Protein AF-A0A7W7V8Y5-F1 (afdb_monomer_lite)

Sequence (152 aa):
MNQESQFTDSAGRPHAVISYVPGRFGRCTTDYVADRTRSGRAFHVRKTASGTWRKTEIPVPLNSGQRTKLVLDRYDNAYAILPYGRTAGASAASDHTDWKLLYDGAGLNAFGEVVIDETRVARDGVLSFPYQEKSSGTTPSALHVVDFRLPA

Foldseek 3Di:
DPDAEWDADPVRKIKGKDKDQDC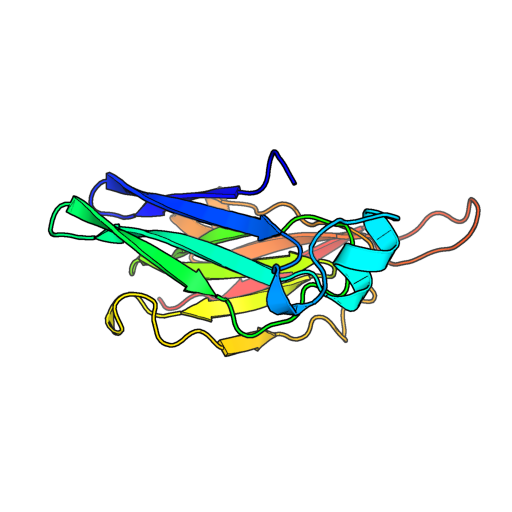VQPDDDPDLWVSLLVGMWIWIWIQDPVRDIDIGTQPDRLNGSAHWYWDAANQRWIWIQGALRWIWIAGVVVVRHPIDTPGGNPVPQFHGDWDWPNVCRHPVQKTKIKTWHDDDDPDHTDIDMDIDHHDD

Organism: NCBI:txid66895

Radius of gyration: 15.76 Å; chains: 1; bounding box: 33×36×45 Å

pLDDT: mean 95.03, std 4.4, range [72.19, 98.75]

Secondary structure (DSSP, 8-state):
----EEEE-TTS-EEEEEEE--GGG-SS-SSHHHHHHHH-EEEEEEE-TTS-EEEEEEEEE--SSS--EEEE-TT--EEEEEGGGEEEEE-TTTTS---EEEE--TTS-EES-----HHHHHHHSEEEEEEEEP--TT----EEEEEEEPP-

Structure (mmCIF, N/CA/C/O backbone):
data_AF-A0A7W7V8Y5-F1
#
_entry.id   AF-A0A7W7V8Y5-F1
#
loop_
_atom_site.group_PDB
_atom_site.id
_atom_site.type_symbol
_atom_site.label_atom_id
_atom_site.label_alt_id
_atom_site.label_comp_id
_atom_site.label_asym_id
_atom_site.label_entity_id
_atom_site.label_seq_id
_atom_site.pdbx_PDB_ins_code
_atom_site.Cartn_x
_atom_site.Cartn_y
_atom_site.Cartn_z
_atom_site.occupancy
_atom_site.B_iso_or_equiv
_atom_site.auth_seq_id
_atom_site.auth_comp_id
_atom_site.auth_asym_id
_atom_site.auth_atom_id
_atom_site.pdbx_PDB_model_num
ATOM 1 N N . MET A 1 1 ? 2.942 13.132 -6.744 1.00 78.69 1 MET A N 1
ATOM 2 C CA . MET A 1 1 ? 2.142 12.025 -7.296 1.00 78.69 1 MET A CA 1
ATOM 3 C C . MET A 1 1 ? 0.682 12.333 -7.045 1.00 78.69 1 MET A C 1
ATOM 5 O O . MET A 1 1 ? 0.348 12.692 -5.923 1.00 78.69 1 MET A O 1
ATOM 9 N N . ASN A 1 2 ? -0.158 12.234 -8.065 1.00 72.19 2 ASN A N 1
ATOM 10 C CA . ASN A 1 2 ? -1.614 12.238 -7.951 1.00 72.19 2 ASN A CA 1
ATOM 11 C C . ASN A 1 2 ? -2.128 10.815 -8.255 1.00 72.19 2 ASN A C 1
ATOM 13 O O . ASN A 1 2 ? -1.440 10.056 -8.927 1.00 72.19 2 ASN A O 1
ATOM 17 N N . GLN A 1 3 ? -3.315 10.448 -7.765 1.00 79.75 3 GLN A N 1
ATOM 18 C CA . GLN A 1 3 ? -3.950 9.130 -7.976 1.00 79.75 3 GLN A CA 1
ATOM 19 C C . GLN A 1 3 ? -3.289 7.927 -7.279 1.00 79.75 3 GLN A C 1
ATOM 21 O O . GLN A 1 3 ? -3.128 6.883 -7.898 1.00 79.75 3 GLN A O 1
ATOM 26 N N . GLU A 1 4 ? -2.916 8.063 -6.007 1.00 91.12 4 GLU A N 1
ATOM 27 C CA . GLU A 1 4 ? -2.528 6.923 -5.160 1.00 91.12 4 GLU A CA 1
ATOM 28 C C . GLU A 1 4 ? -3.767 6.079 -4.776 1.00 91.12 4 GLU A C 1
ATOM 30 O O . GLU A 1 4 ? -4.525 5.659 -5.649 1.00 91.12 4 GLU A O 1
ATOM 35 N N . SER A 1 5 ? -4.005 5.817 -3.489 1.00 96.06 5 SER A N 1
ATOM 36 C CA . SER A 1 5 ? -5.107 4.968 -3.028 1.00 96.06 5 SER A CA 1
ATOM 37 C C . SER A 1 5 ? -5.746 5.529 -1.768 1.00 96.06 5 SER A C 1
ATOM 39 O O . SER A 1 5 ? -5.081 6.170 -0.950 1.00 96.06 5 SER A O 1
ATOM 41 N N . GLN A 1 6 ? -7.031 5.246 -1.595 1.00 96.69 6 GLN A N 1
ATOM 42 C CA . GLN A 1 6 ? -7.792 5.569 -0.394 1.00 96.69 6 GLN A CA 1
ATOM 43 C C . GLN A 1 6 ? -8.694 4.401 -0.010 1.00 96.69 6 GLN A C 1
ATOM 45 O O . GLN A 1 6 ? -9.009 3.568 -0.852 1.00 96.69 6 GLN A O 1
ATOM 50 N N . PHE A 1 7 ? -9.103 4.364 1.250 1.00 97.38 7 PHE A N 1
ATOM 51 C CA . PHE A 1 7 ? -10.003 3.365 1.807 1.00 97.38 7 PHE A CA 1
ATOM 52 C C . PHE A 1 7 ? -10.822 3.992 2.944 1.00 97.38 7 PHE A C 1
ATOM 54 O O . PHE A 1 7 ? -10.484 5.075 3.430 1.00 97.38 7 PHE A O 1
ATOM 61 N N . THR A 1 8 ? -11.893 3.332 3.376 1.00 97.69 8 THR A N 1
ATOM 62 C CA . THR A 1 8 ? -12.712 3.779 4.512 1.00 97.69 8 THR A CA 1
ATOM 63 C C . THR A 1 8 ? -12.749 2.678 5.557 1.00 97.69 8 THR A C 1
ATOM 65 O O . THR A 1 8 ? -12.963 1.522 5.207 1.00 97.69 8 THR A O 1
ATOM 68 N N . ASP A 1 9 ? -12.501 3.027 6.814 1.00 97.50 9 ASP A N 1
ATOM 69 C CA . ASP A 1 9 ? -12.551 2.058 7.907 1.00 97.50 9 ASP A CA 1
ATOM 70 C C . ASP A 1 9 ? -13.994 1.699 8.306 1.00 97.50 9 ASP A C 1
ATOM 72 O O . ASP A 1 9 ? -14.964 2.301 7.830 1.00 97.50 9 ASP A O 1
ATOM 76 N N . SER A 1 10 ? -14.145 0.724 9.200 1.00 97.06 10 SER A N 1
ATOM 77 C CA . SER A 1 10 ? -15.451 0.241 9.669 1.00 97.06 10 SER A CA 1
ATOM 78 C C . SER A 1 10 ? -16.326 1.319 10.332 1.00 97.06 10 SER A C 1
ATOM 80 O O . SER A 1 10 ? -17.550 1.189 10.372 1.00 97.06 10 SER A O 1
ATOM 82 N N . ALA A 1 11 ? -15.721 2.414 10.806 1.00 97.44 11 ALA A N 1
ATOM 83 C CA . ALA A 1 11 ? -16.399 3.560 11.407 1.00 97.44 11 ALA A CA 1
ATOM 84 C C . ALA A 1 11 ? -16.695 4.689 10.398 1.00 97.44 11 ALA A C 1
ATOM 86 O O . ALA A 1 11 ? -17.111 5.781 10.796 1.00 97.44 11 ALA A O 1
ATOM 87 N N . GLY A 1 12 ? -16.471 4.467 9.100 1.00 97.94 12 GLY A N 1
ATOM 88 C CA . GLY A 1 12 ? -16.716 5.467 8.062 1.00 97.94 12 GLY A CA 1
ATOM 89 C C . GLY A 1 12 ? -15.639 6.554 7.979 1.00 97.94 12 GLY A C 1
ATOM 90 O O . GLY A 1 12 ? -15.866 7.601 7.366 1.00 97.94 12 GLY A O 1
ATOM 91 N N . ARG A 1 13 ? -14.472 6.365 8.608 1.00 98.12 13 ARG A N 1
ATOM 92 C CA . ARG A 1 13 ? -13.386 7.353 8.595 1.00 98.12 13 ARG A CA 1
ATOM 93 C C . ARG A 1 13 ? -12.493 7.132 7.369 1.00 98.12 13 ARG A C 1
ATOM 95 O O . ARG A 1 13 ? -12.104 6.001 7.080 1.00 98.12 13 ARG A O 1
ATOM 102 N N . PRO A 1 14 ? -12.128 8.204 6.645 1.00 98.38 14 PRO A N 1
ATOM 103 C CA . PRO A 1 14 ? -11.286 8.097 5.460 1.00 98.38 14 PRO A CA 1
ATOM 104 C C . PRO A 1 14 ? -9.814 7.865 5.814 1.00 98.38 14 PRO A C 1
ATOM 106 O O . PRO A 1 14 ? -9.247 8.518 6.699 1.00 98.38 14 PRO A O 1
ATOM 109 N N . HIS A 1 15 ? -9.194 6.964 5.059 1.00 98.56 15 HIS A N 1
ATOM 110 C CA . HIS A 1 15 ? -7.772 6.650 5.050 1.00 98.56 15 HIS A CA 1
ATOM 111 C C . HIS A 1 15 ? -7.241 6.844 3.624 1.00 98.56 15 HIS A C 1
ATOM 113 O O . HIS A 1 15 ? -7.899 6.492 2.651 1.00 98.56 15 HIS A O 1
ATOM 119 N N . ALA A 1 16 ? -6.040 7.385 3.477 1.00 98.31 16 ALA A N 1
ATOM 120 C CA . ALA A 1 16 ? -5.380 7.564 2.192 1.00 98.31 16 ALA A CA 1
ATOM 121 C C . ALA A 1 16 ? -3.891 7.267 2.315 1.00 98.31 16 ALA A C 1
ATOM 123 O O . ALA A 1 16 ? -3.276 7.537 3.347 1.00 98.31 16 ALA A O 1
ATOM 124 N N . VAL A 1 17 ? -3.293 6.751 1.247 1.00 97.88 17 VAL A N 1
ATOM 125 C CA . VAL A 1 17 ? -1.841 6.757 1.091 1.00 97.88 17 VAL A CA 1
ATOM 126 C C . VAL A 1 17 ? -1.472 7.852 0.104 1.00 97.88 17 VAL A C 1
ATOM 128 O O . VAL A 1 17 ? -2.055 7.970 -0.970 1.00 97.88 17 VAL A O 1
ATOM 131 N N . ILE A 1 18 ? -0.516 8.690 0.485 1.00 97.56 18 ILE A N 1
ATOM 132 C CA . ILE A 1 18 ? 0.076 9.700 -0.392 1.00 97.56 18 ILE A CA 1
ATOM 133 C C . ILE A 1 18 ? 1.575 9.489 -0.451 1.00 97.56 18 ILE A C 1
ATOM 135 O O . ILE A 1 18 ? 2.165 8.809 0.387 1.00 97.56 18 ILE A O 1
ATOM 139 N N . SER A 1 19 ? 2.223 10.121 -1.416 1.00 95.88 19 SER A N 1
ATOM 140 C CA . SER A 1 19 ? 3.658 9.977 -1.562 1.00 95.88 19 SER A CA 1
ATOM 141 C C . SER A 1 19 ? 4.298 11.183 -2.233 1.00 95.88 19 SER A C 1
ATOM 143 O O . SER A 1 19 ? 3.762 11.791 -3.167 1.00 95.88 19 SER A O 1
ATOM 145 N N . TYR A 1 20 ? 5.497 11.512 -1.782 1.00 94.88 20 TYR A N 1
ATOM 146 C CA . TYR A 1 20 ? 6.307 12.591 -2.337 1.00 94.88 20 TYR A CA 1
ATOM 147 C C . TYR A 1 20 ? 7.781 12.346 -2.014 1.00 94.88 20 TYR A C 1
ATOM 149 O O . TYR A 1 20 ? 8.107 11.397 -1.301 1.00 94.88 20 TYR A O 1
ATOM 157 N N . VAL A 1 21 ? 8.668 13.173 -2.569 1.00 95.62 21 VAL A N 1
ATOM 158 C CA . VAL A 1 21 ? 10.070 13.260 -2.138 1.00 95.62 21 VAL A CA 1
ATOM 159 C C . VAL A 1 21 ? 10.121 14.271 -0.994 1.00 95.62 21 VAL A C 1
ATOM 161 O O . VAL A 1 21 ? 9.849 15.450 -1.229 1.00 95.62 21 VAL A O 1
ATOM 164 N N . PRO A 1 22 ? 10.379 13.852 0.257 1.00 95.19 22 PRO A N 1
ATOM 165 C CA . PRO A 1 22 ? 10.390 14.789 1.372 1.00 95.19 22 PRO A CA 1
ATOM 166 C C . PRO A 1 22 ? 11.488 15.843 1.240 1.00 95.19 22 PRO A C 1
ATOM 168 O O . PRO A 1 22 ? 12.608 15.522 0.853 1.00 95.19 22 PRO A O 1
ATOM 171 N N . GLY A 1 23 ? 11.196 17.078 1.666 1.00 93.69 23 GLY A N 1
ATOM 172 C CA . GLY A 1 23 ? 12.115 18.220 1.549 1.00 93.69 23 GLY A CA 1
ATOM 173 C C . GLY A 1 23 ? 13.492 18.017 2.195 1.00 93.69 23 GLY A C 1
ATOM 174 O O . GLY A 1 23 ? 14.466 18.647 1.792 1.00 93.69 23 GLY A O 1
ATOM 175 N N . ARG A 1 24 ? 13.600 17.083 3.152 1.00 95.44 24 ARG A N 1
ATOM 176 C CA . ARG A 1 24 ? 14.877 16.660 3.753 1.00 95.44 24 ARG A CA 1
ATOM 177 C C . ARG A 1 24 ? 15.844 15.987 2.764 1.00 95.44 24 ARG A C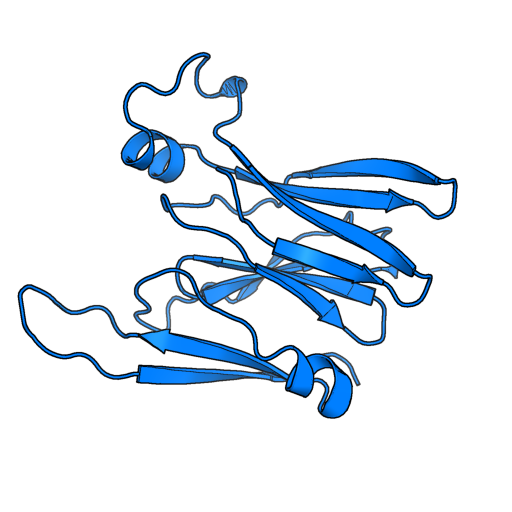 1
ATOM 179 O O . ARG A 1 24 ? 17.005 15.818 3.103 1.00 95.44 24 ARG A O 1
ATOM 186 N N . PHE A 1 25 ? 15.383 15.608 1.569 1.00 92.75 25 PHE A N 1
ATOM 187 C CA . PHE A 1 25 ? 16.206 15.053 0.486 1.00 92.75 25 PHE A CA 1
ATOM 188 C C . PHE A 1 25 ? 16.439 16.040 -0.673 1.00 92.75 25 PHE A C 1
ATOM 190 O O . PHE A 1 25 ? 17.053 15.669 -1.670 1.00 92.75 25 PHE A O 1
ATOM 197 N N . GLY A 1 26 ? 15.948 17.279 -0.559 1.00 87.31 26 GLY A N 1
ATOM 198 C CA . GLY A 1 26 ? 16.025 18.308 -1.599 1.00 87.31 26 GLY A CA 1
ATOM 199 C C . GLY A 1 26 ? 14.724 19.106 -1.713 1.00 87.31 26 GLY A C 1
ATOM 200 O O . GLY A 1 26 ? 13.646 18.591 -1.429 1.00 87.31 26 GLY A O 1
ATOM 201 N N . ARG A 1 27 ? 14.813 20.383 -2.108 1.00 79.62 27 ARG A N 1
ATOM 202 C CA . ARG A 1 27 ? 13.647 21.291 -2.175 1.00 79.62 27 ARG A CA 1
ATOM 203 C C . ARG A 1 27 ? 12.843 21.178 -3.472 1.00 79.62 27 ARG A C 1
ATOM 205 O O . ARG A 1 27 ? 11.638 21.400 -3.439 1.00 79.62 27 ARG A O 1
ATOM 212 N N . CYS A 1 28 ? 13.493 20.824 -4.578 1.00 85.00 28 CYS A N 1
ATOM 213 C CA . CYS A 1 28 ? 12.871 20.711 -5.895 1.00 85.00 28 CYS A CA 1
ATOM 214 C C . CYS A 1 28 ? 13.248 19.366 -6.519 1.00 85.00 28 CYS A C 1
ATOM 216 O O . CYS A 1 28 ? 14.425 19.015 -6.534 1.00 85.00 28 CYS A O 1
ATOM 218 N N . THR A 1 29 ? 12.262 18.632 -7.036 1.00 87.69 29 THR A N 1
ATOM 219 C CA . THR A 1 29 ? 12.506 17.451 -7.875 1.00 87.69 29 THR A CA 1
ATOM 220 C C . THR A 1 29 ? 12.870 17.915 -9.280 1.00 87.69 29 THR A C 1
ATOM 222 O O . THR A 1 29 ? 12.092 18.660 -9.880 1.00 87.69 29 THR A O 1
ATOM 225 N N . THR A 1 30 ? 14.017 17.491 -9.800 1.00 87.94 30 THR A N 1
ATOM 226 C CA . THR A 1 30 ? 14.489 17.854 -11.150 1.00 87.94 30 THR A CA 1
ATOM 227 C C . THR A 1 30 ? 14.303 16.712 -12.141 1.00 87.94 30 THR A C 1
ATOM 229 O O . THR A 1 30 ? 14.067 16.964 -13.319 1.00 87.94 30 THR A O 1
ATOM 232 N N . ASP A 1 31 ? 14.322 15.471 -11.654 1.00 92.44 31 ASP A N 1
ATOM 233 C CA . ASP A 1 31 ? 13.896 14.278 -12.382 1.00 92.44 31 ASP A CA 1
ATOM 234 C C . ASP A 1 31 ? 12.919 13.510 -11.495 1.00 92.44 31 ASP A C 1
ATOM 236 O O . ASP A 1 31 ? 13.293 12.876 -10.508 1.00 92.44 31 ASP A O 1
ATOM 240 N N . TYR A 1 32 ? 11.637 13.569 -11.850 1.00 89.44 32 TYR A N 1
ATOM 241 C CA . TYR A 1 32 ? 10.570 12.985 -11.047 1.00 89.44 32 TYR A CA 1
ATOM 242 C C . TYR A 1 32 ? 10.776 11.493 -10.748 1.00 89.44 32 TYR A C 1
ATOM 244 O O . TYR A 1 32 ? 10.554 11.052 -9.614 1.00 89.44 32 TYR A O 1
ATOM 252 N N . VAL A 1 33 ? 11.175 10.711 -11.755 1.00 92.06 33 VAL A N 1
ATOM 253 C CA . VAL A 1 33 ? 11.290 9.253 -11.631 1.00 92.06 33 VAL A CA 1
ATOM 254 C C . VAL A 1 33 ? 12.548 8.907 -10.851 1.00 92.06 33 VAL A C 1
ATOM 256 O O . VAL A 1 33 ? 12.470 8.122 -9.899 1.00 92.06 33 VAL A O 1
ATOM 259 N N . ALA A 1 34 ? 13.686 9.511 -11.195 1.00 95.12 34 ALA A N 1
ATOM 260 C CA . ALA A 1 34 ? 14.942 9.254 -10.501 1.00 95.12 34 ALA A CA 1
ATOM 261 C C . ALA A 1 34 ? 14.883 9.707 -9.033 1.00 95.12 34 ALA A C 1
ATOM 263 O O . ALA A 1 34 ? 15.276 8.955 -8.137 1.00 95.12 34 ALA A O 1
ATOM 264 N N . ASP A 1 35 ? 14.325 10.887 -8.753 1.00 94.75 35 ASP A N 1
ATOM 265 C CA . ASP A 1 35 ? 14.247 11.429 -7.395 1.00 94.75 35 ASP A CA 1
ATOM 266 C C . ASP A 1 35 ? 13.272 10.641 -6.513 1.00 94.75 35 ASP A C 1
ATOM 268 O O . ASP A 1 35 ? 13.575 10.378 -5.346 1.00 94.75 35 ASP A O 1
ATOM 272 N N . ARG A 1 36 ? 12.126 10.184 -7.041 1.00 94.12 36 ARG A N 1
ATOM 273 C CA . ARG A 1 36 ? 11.245 9.271 -6.284 1.00 94.12 36 ARG A CA 1
ATOM 274 C C . ARG A 1 36 ? 11.872 7.910 -6.063 1.00 94.12 36 ARG A C 1
ATOM 276 O O . ARG A 1 36 ? 11.734 7.365 -4.968 1.00 94.12 36 ARG A O 1
ATOM 283 N N . THR A 1 37 ? 12.567 7.380 -7.062 1.00 95.19 37 THR A N 1
ATOM 284 C CA . THR A 1 37 ? 13.265 6.101 -6.924 1.00 95.19 37 THR A CA 1
ATOM 285 C C . THR A 1 37 ? 14.326 6.188 -5.831 1.00 95.19 37 THR A C 1
ATOM 287 O O . THR A 1 37 ? 14.400 5.306 -4.984 1.00 95.19 37 THR A O 1
ATOM 290 N N . ARG A 1 38 ? 15.081 7.290 -5.767 1.00 95.81 38 ARG A N 1
ATOM 291 C CA . ARG A 1 38 ? 16.124 7.506 -4.755 1.00 95.81 38 ARG A CA 1
ATOM 292 C C . ARG A 1 38 ? 15.574 7.864 -3.371 1.00 95.81 38 ARG A C 1
ATOM 294 O O . ARG A 1 38 ? 16.121 7.449 -2.351 1.00 95.81 38 ARG A O 1
ATOM 301 N N . SER A 1 39 ? 14.532 8.690 -3.308 1.00 96.06 39 SER A N 1
ATOM 302 C CA . SER A 1 39 ? 14.192 9.435 -2.084 1.00 96.06 39 SER A CA 1
ATOM 303 C C . SER A 1 39 ? 12.695 9.535 -1.789 1.00 96.06 39 SER A C 1
ATOM 305 O O . SER A 1 39 ? 12.302 10.148 -0.797 1.00 96.06 39 SER A O 1
ATOM 307 N N . GLY A 1 40 ? 11.843 8.906 -2.593 1.00 95.50 40 GLY A N 1
ATOM 308 C CA . GLY A 1 40 ? 10.402 8.891 -2.379 1.00 95.50 40 GLY A CA 1
ATOM 309 C C . GLY A 1 40 ? 9.995 8.164 -1.094 1.00 95.50 40 GLY A C 1
ATOM 310 O O . GLY A 1 40 ? 10.604 7.162 -0.695 1.00 95.50 40 GLY A O 1
ATOM 311 N N . ARG A 1 41 ? 8.953 8.680 -0.435 1.00 97.38 41 ARG A N 1
ATOM 312 C CA . ARG A 1 41 ? 8.331 8.088 0.758 1.00 97.38 41 ARG A CA 1
ATOM 313 C C . ARG A 1 41 ? 6.817 8.040 0.612 1.00 97.38 41 ARG A C 1
ATOM 315 O O . ARG A 1 41 ? 6.228 8.953 0.027 1.00 97.38 41 ARG A O 1
ATOM 322 N N . ALA A 1 42 ? 6.221 6.980 1.149 1.00 97.62 42 ALA A N 1
ATOM 323 C CA . ALA A 1 42 ? 4.781 6.843 1.305 1.00 97.62 42 ALA A CA 1
ATOM 324 C C . ALA A 1 42 ? 4.357 7.300 2.705 1.00 97.62 42 ALA A C 1
ATOM 326 O O . ALA A 1 42 ? 5.091 7.137 3.681 1.00 97.62 42 ALA A O 1
ATOM 327 N N . PHE A 1 43 ? 3.163 7.868 2.794 1.00 98.25 43 PHE A N 1
ATOM 328 C CA . PHE A 1 43 ? 2.581 8.369 4.026 1.00 98.25 43 PHE A CA 1
ATOM 329 C C . PHE A 1 43 ? 1.137 7.909 4.120 1.00 98.25 43 PHE A C 1
ATOM 331 O O . PHE A 1 43 ? 0.362 8.121 3.188 1.00 98.25 43 PHE A O 1
ATOM 338 N N . HIS A 1 44 ? 0.769 7.342 5.260 1.00 98.62 44 HIS A N 1
ATOM 339 C CA . HIS A 1 44 ? -0.619 7.083 5.607 1.00 98.62 44 HIS A CA 1
ATOM 340 C C . HIS A 1 44 ? -1.229 8.349 6.207 1.00 98.62 44 HIS A C 1
ATOM 342 O O . HIS A 1 44 ? -0.706 8.902 7.173 1.00 98.62 44 HIS A O 1
ATOM 348 N N . VAL A 1 45 ? -2.314 8.831 5.609 1.00 98.44 45 VAL A N 1
ATOM 349 C CA . VAL A 1 45 ? -3.105 9.974 6.064 1.00 98.44 45 VAL A CA 1
ATOM 350 C C . VAL A 1 45 ? -4.483 9.466 6.456 1.00 98.44 45 VAL A C 1
ATOM 352 O O . VAL A 1 45 ? -5.141 8.815 5.651 1.00 98.44 45 VAL A O 1
ATOM 355 N N . ARG A 1 46 ? -4.950 9.757 7.667 1.00 98.38 46 ARG A N 1
ATOM 356 C CA . ARG A 1 46 ? -6.275 9.312 8.124 1.00 98.38 46 ARG A CA 1
ATOM 357 C C . ARG A 1 46 ? -6.945 10.308 9.049 1.00 98.38 46 ARG A C 1
ATOM 359 O O . ARG A 1 46 ? -6.269 11.119 9.691 1.00 98.38 46 ARG A O 1
ATOM 366 N N . LYS A 1 47 ? -8.266 10.201 9.156 1.00 98.12 47 LYS A N 1
ATOM 367 C CA . LYS A 1 47 ? -9.059 10.903 10.167 1.00 98.12 47 LYS A CA 1
ATOM 368 C C . LYS A 1 47 ? -9.156 10.051 11.439 1.00 98.12 47 LYS A C 1
ATOM 370 O O . LYS A 1 47 ? -9.511 8.881 11.376 1.00 98.12 47 LYS A O 1
ATOM 375 N N . THR A 1 48 ? -8.830 10.623 12.593 1.00 95.88 48 THR A N 1
ATOM 376 C CA . THR A 1 48 ? -8.919 9.956 13.902 1.00 95.88 48 THR A CA 1
ATOM 377 C C . THR A 1 48 ? -10.363 9.899 14.401 1.00 95.88 48 THR A C 1
ATOM 379 O O . THR A 1 48 ? -11.242 10.599 13.893 1.00 95.88 48 THR A O 1
ATOM 382 N N . ALA A 1 49 ? -10.606 9.126 15.467 1.00 93.19 49 ALA A N 1
ATOM 383 C CA . ALA A 1 49 ? -11.887 9.123 16.181 1.00 93.19 49 ALA A CA 1
ATOM 384 C C . ALA A 1 49 ? -12.303 10.520 16.686 1.00 93.19 49 ALA A C 1
ATOM 386 O O . ALA A 1 49 ? -13.480 10.857 16.661 1.00 93.19 49 ALA A O 1
ATOM 387 N N . SER A 1 50 ? -11.337 11.357 17.081 1.00 95.06 50 SER A N 1
ATOM 388 C CA . SER A 1 50 ? -11.570 12.747 17.502 1.00 95.06 50 SER A CA 1
ATOM 389 C C . SER A 1 50 ? -11.801 13.721 16.336 1.00 95.06 50 SER A C 1
ATOM 391 O O . SER A 1 50 ? -11.925 14.923 16.552 1.00 95.06 50 SER A O 1
ATOM 393 N N . GLY A 1 51 ? -11.798 13.237 15.091 1.00 95.44 51 GLY A N 1
ATOM 394 C CA . GLY A 1 51 ? -11.969 14.051 13.889 1.00 95.44 51 GLY A CA 1
ATOM 395 C C . GLY A 1 51 ? -10.711 14.786 13.414 1.00 95.44 51 GLY A C 1
ATOM 396 O O . GLY A 1 51 ? -10.775 15.503 12.415 1.00 95.44 51 GLY A O 1
ATOM 397 N N . THR A 1 52 ? -9.571 14.599 14.081 1.00 97.44 52 THR A N 1
ATOM 398 C CA . THR A 1 52 ? -8.274 15.185 13.709 1.00 97.44 52 THR A CA 1
ATOM 399 C C . THR A 1 52 ? -7.633 14.401 12.563 1.00 97.44 52 THR A C 1
ATOM 401 O O . THR A 1 52 ? -7.808 13.194 12.458 1.00 97.44 52 THR A O 1
ATOM 404 N N . TRP A 1 53 ? -6.842 15.053 11.712 1.00 98.25 53 TRP A N 1
ATOM 405 C CA . TRP A 1 53 ? -6.054 14.354 10.694 1.00 98.25 53 TRP A CA 1
ATOM 406 C C . TRP A 1 53 ? -4.674 13.959 11.223 1.00 98.25 53 TRP A C 1
ATOM 408 O O . TRP A 1 53 ? -3.973 14.770 11.832 1.00 98.25 53 TRP A O 1
ATOM 418 N N . ARG A 1 54 ? -4.258 12.720 10.959 1.00 98.06 54 ARG A N 1
ATOM 419 C CA . ARG A 1 54 ? -2.907 12.211 11.233 1.00 98.06 54 ARG A CA 1
ATOM 420 C C . ARG A 1 54 ? -2.219 11.855 9.927 1.00 98.06 54 ARG A C 1
ATOM 422 O O . ARG A 1 54 ? -2.856 11.323 9.024 1.00 98.06 54 ARG A O 1
ATOM 429 N N . LYS A 1 55 ? -0.919 12.146 9.849 1.00 97.94 55 LYS A N 1
ATOM 430 C CA . LYS A 1 55 ? -0.032 11.732 8.761 1.00 97.94 55 LYS A CA 1
ATOM 431 C C . LYS A 1 55 ? 1.165 10.996 9.353 1.00 97.94 55 LYS A C 1
ATOM 433 O O . LYS A 1 55 ? 1.926 11.602 10.105 1.00 97.94 55 LYS A O 1
ATOM 438 N N . THR A 1 56 ? 1.350 9.746 8.957 1.00 98.12 56 THR A N 1
ATOM 439 C CA . THR A 1 56 ? 2.444 8.877 9.403 1.00 98.12 56 THR A CA 1
ATOM 440 C C . THR A 1 56 ? 3.281 8.477 8.196 1.00 98.12 56 THR A C 1
ATOM 442 O O . THR A 1 56 ? 2.732 8.053 7.183 1.00 98.12 56 THR A O 1
ATOM 445 N N . GLU A 1 57 ? 4.603 8.635 8.267 1.00 98.12 57 GLU A N 1
ATOM 446 C CA . GLU A 1 57 ? 5.498 8.094 7.238 1.00 98.12 57 GLU A CA 1
ATOM 447 C C . GLU A 1 57 ? 5.573 6.572 7.383 1.00 98.12 57 GLU A C 1
ATOM 449 O O . GLU A 1 57 ? 5.862 6.072 8.467 1.00 98.12 57 GLU A O 1
ATOM 454 N N . ILE A 1 58 ? 5.331 5.841 6.296 1.00 98.50 58 ILE A N 1
ATOM 455 C CA . ILE A 1 58 ? 5.525 4.391 6.266 1.00 98.50 58 ILE A CA 1
ATOM 456 C C . ILE A 1 58 ? 7.039 4.153 6.152 1.00 98.50 58 ILE A C 1
ATOM 458 O O . ILE A 1 58 ? 7.648 4.657 5.202 1.00 98.50 58 ILE A O 1
ATOM 462 N N . PRO A 1 59 ? 7.675 3.397 7.068 1.00 97.38 59 PRO A N 1
ATOM 463 C CA . PRO A 1 59 ? 9.129 3.268 7.161 1.00 97.38 59 PRO A CA 1
ATOM 464 C C . PRO A 1 59 ? 9.703 2.295 6.115 1.00 97.38 59 PRO A C 1
ATOM 466 O O . PRO A 1 59 ? 10.611 1.517 6.393 1.00 97.38 59 PRO A O 1
ATOM 469 N N . VAL A 1 60 ? 9.177 2.340 4.890 1.00 97.19 60 VAL A N 1
ATOM 470 C CA . VAL A 1 60 ? 9.641 1.566 3.739 1.00 97.19 60 VAL A CA 1
ATOM 471 C C . VAL A 1 60 ? 9.868 2.540 2.577 1.00 97.19 60 VAL A C 1
ATOM 473 O O . VAL A 1 60 ? 8.919 3.180 2.114 1.00 97.19 60 VAL A O 1
ATOM 476 N N . PRO A 1 61 ? 11.114 2.704 2.093 1.00 96.00 61 PRO A N 1
ATOM 477 C CA . PRO A 1 61 ? 11.396 3.532 0.925 1.00 96.00 61 PRO A CA 1
ATOM 478 C C . PRO A 1 61 ? 10.612 3.071 -0.307 1.00 96.00 61 PRO A C 1
ATOM 480 O O . PRO A 1 61 ? 10.435 1.871 -0.530 1.00 96.00 61 PRO A O 1
ATOM 483 N N . LEU A 1 62 ? 10.186 4.011 -1.156 1.00 94.94 62 LEU A N 1
ATOM 484 C CA . LEU A 1 62 ? 9.456 3.648 -2.372 1.00 94.94 62 LEU A CA 1
ATOM 485 C C . LEU A 1 62 ? 10.314 2.861 -3.358 1.00 94.94 62 LEU A C 1
ATOM 487 O O . LEU A 1 62 ? 9.786 1.952 -3.985 1.00 94.94 62 LEU A O 1
ATOM 491 N N . ASN A 1 63 ? 11.598 3.204 -3.518 1.00 95.12 63 ASN A N 1
ATOM 492 C CA . ASN A 1 63 ? 12.508 2.588 -4.496 1.00 95.12 63 ASN A CA 1
ATOM 493 C C . ASN A 1 63 ? 11.898 2.464 -5.908 1.00 95.12 63 ASN A C 1
ATOM 495 O O . ASN A 1 63 ? 12.182 1.526 -6.651 1.00 95.12 63 ASN A O 1
ATOM 499 N N . SER A 1 64 ? 10.990 3.379 -6.251 1.00 94.00 64 SER A N 1
ATOM 500 C CA . SER A 1 64 ? 10.216 3.348 -7.485 1.00 94.00 64 SER A CA 1
ATOM 501 C C . SER A 1 64 ? 9.537 4.695 -7.735 1.00 94.00 64 SER A C 1
ATOM 503 O O . SER A 1 64 ? 9.174 5.420 -6.802 1.00 94.00 64 SER A O 1
ATOM 505 N N . GLY A 1 65 ? 9.318 5.006 -9.013 1.00 92.88 65 GLY A N 1
ATOM 506 C CA . GLY A 1 65 ? 8.458 6.103 -9.452 1.00 92.88 65 GLY A CA 1
ATOM 507 C C . GLY A 1 65 ? 6.960 5.794 -9.359 1.00 92.88 65 GLY A C 1
ATOM 508 O O . GLY A 1 65 ? 6.160 6.694 -9.587 1.00 92.88 65 GLY A O 1
ATOM 509 N N . GLN A 1 66 ? 6.571 4.561 -9.029 1.00 93.31 66 GLN A N 1
ATOM 510 C CA . GLN A 1 66 ? 5.186 4.084 -9.073 1.00 93.31 66 GLN A CA 1
ATOM 511 C C . GLN A 1 66 ? 4.413 4.341 -7.769 1.00 93.31 66 GLN A C 1
ATOM 513 O O . GLN A 1 66 ? 4.911 4.973 -6.826 1.00 93.31 66 GLN A O 1
ATOM 518 N N . ARG A 1 67 ? 3.152 3.906 -7.772 1.00 94.88 67 ARG A N 1
ATOM 519 C CA . ARG A 1 67 ? 2.141 4.164 -6.747 1.00 94.88 67 ARG A CA 1
ATOM 520 C C . ARG A 1 67 ? 2.008 3.010 -5.754 1.00 94.88 67 ARG A C 1
ATOM 522 O O . ARG A 1 67 ? 2.379 1.876 -6.040 1.00 94.88 67 ARG A O 1
ATOM 529 N N . THR A 1 68 ? 1.505 3.342 -4.575 1.00 96.12 68 THR A N 1
ATOM 530 C CA . THR A 1 68 ? 1.218 2.455 -3.449 1.00 96.12 68 THR A CA 1
ATOM 531 C C . THR A 1 68 ? -0.294 2.296 -3.315 1.00 96.12 68 THR A C 1
ATOM 533 O O . THR A 1 68 ? -1.035 3.279 -3.352 1.00 96.12 68 THR A O 1
ATOM 536 N N . LYS A 1 69 ? -0.766 1.064 -3.128 1.00 97.06 69 LYS A N 1
ATOM 537 C CA . LYS A 1 69 ? -2.171 0.785 -2.804 1.00 97.06 69 LYS A CA 1
ATOM 538 C C . LYS A 1 69 ? -2.379 0.687 -1.302 1.00 97.06 69 LYS A C 1
ATOM 540 O O . LYS A 1 69 ? -1.444 0.378 -0.570 1.00 97.06 69 LYS A O 1
ATOM 545 N N . LEU A 1 70 ? -3.595 0.974 -0.854 1.00 97.75 70 LEU A N 1
ATOM 546 C CA . LEU A 1 70 ? -3.993 0.912 0.548 1.00 97.75 70 LEU A CA 1
ATOM 547 C C . LEU A 1 70 ? -5.274 0.099 0.664 1.00 97.75 70 LEU A C 1
ATOM 549 O O . LEU A 1 70 ? -6.232 0.387 -0.047 1.00 97.75 70 LEU A O 1
ATOM 553 N N . VAL A 1 71 ? -5.294 -0.841 1.601 1.00 97.88 71 VAL A N 1
ATOM 554 C CA . VAL A 1 71 ? -6.500 -1.565 2.001 1.00 97.88 71 VAL A CA 1
ATOM 555 C C . VAL A 1 71 ? -6.532 -1.731 3.518 1.00 97.88 71 VAL A C 1
ATOM 557 O O . VAL A 1 71 ? -5.479 -1.698 4.164 1.00 97.88 71 VAL A O 1
ATOM 560 N N . LEU A 1 72 ? -7.728 -1.877 4.084 1.00 98.12 72 LEU A N 1
ATOM 561 C CA . LEU A 1 72 ? -7.930 -2.230 5.487 1.00 98.12 72 LEU A CA 1
ATOM 562 C C . LEU A 1 72 ? -8.596 -3.608 5.577 1.00 98.12 72 LEU A C 1
ATOM 564 O O . LEU A 1 72 ? -9.443 -3.936 4.746 1.00 98.12 72 LEU A O 1
ATOM 568 N N . ASP A 1 73 ? -8.207 -4.408 6.568 1.00 97.62 73 ASP A N 1
ATOM 569 C CA . ASP A 1 73 ? -8.897 -5.665 6.876 1.00 97.62 73 ASP A CA 1
ATOM 570 C C . ASP A 1 73 ? -10.151 -5.442 7.743 1.00 97.62 73 ASP A C 1
ATOM 572 O O . ASP A 1 73 ? -10.503 -4.318 8.105 1.00 97.62 73 ASP A O 1
ATOM 576 N N . ARG A 1 74 ? -10.827 -6.537 8.111 1.00 96.12 74 ARG A N 1
ATOM 577 C CA . ARG A 1 74 ? -12.030 -6.522 8.964 1.00 96.12 74 ARG A CA 1
ATOM 578 C C . ARG A 1 74 ? -11.817 -5.940 10.370 1.00 96.12 74 ARG A C 1
ATOM 580 O O . ARG A 1 74 ? -12.796 -5.682 11.065 1.00 96.12 74 ARG A O 1
ATOM 587 N N . TYR A 1 75 ? -10.566 -5.809 10.804 1.00 97.56 75 TYR A N 1
ATOM 588 C CA . TYR A 1 75 ? -10.154 -5.254 12.093 1.00 97.56 75 TYR A CA 1
ATOM 589 C C . TYR A 1 75 ? -9.586 -3.839 11.944 1.00 97.56 75 TYR A C 1
ATOM 591 O O . TYR A 1 75 ? -8.983 -3.314 12.879 1.00 97.56 75 TYR A O 1
ATOM 599 N N . ASP A 1 76 ? -9.757 -3.235 10.767 1.00 98.06 76 ASP A N 1
ATOM 600 C CA . ASP A 1 76 ? -9.192 -1.955 10.371 1.00 98.06 76 ASP A CA 1
ATOM 601 C C . ASP A 1 76 ? -7.653 -1.916 10.387 1.00 98.06 76 ASP A C 1
ATOM 603 O O . ASP A 1 76 ? -7.072 -0.828 10.368 1.00 98.06 76 ASP A O 1
ATOM 607 N N . ASN A 1 77 ? -6.947 -3.055 10.388 1.00 98.56 77 ASN A N 1
ATOM 608 C CA . ASN A 1 77 ? -5.495 -3.049 10.187 1.00 98.56 77 ASN A CA 1
ATOM 609 C C . ASN A 1 77 ? -5.199 -2.580 8.762 1.00 98.56 77 ASN A C 1
ATOM 611 O O . ASN A 1 77 ? -5.810 -3.046 7.803 1.00 98.56 77 ASN A O 1
ATOM 615 N N . ALA A 1 78 ? -4.257 -1.653 8.619 1.00 98.50 78 ALA A N 1
ATOM 616 C CA . ALA A 1 78 ? -3.915 -1.064 7.335 1.00 98.50 78 ALA A CA 1
ATOM 617 C C . ALA A 1 78 ? -2.779 -1.838 6.666 1.00 98.50 78 ALA A C 1
ATOM 619 O O . ALA A 1 78 ? -1.769 -2.137 7.303 1.00 98.50 78 ALA A O 1
ATOM 620 N N . TYR A 1 79 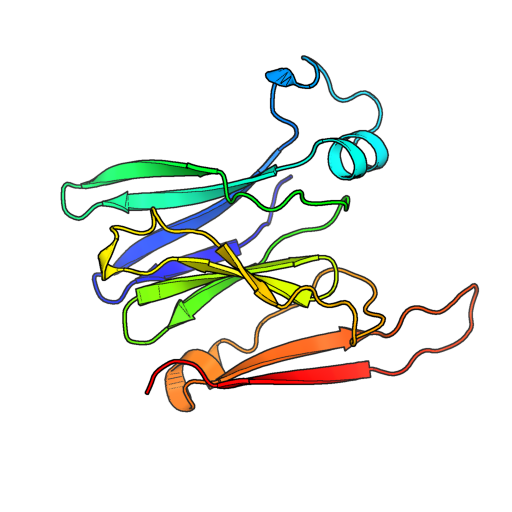? -2.910 -2.063 5.361 1.00 98.56 79 TYR A N 1
ATOM 621 C CA . TYR A 1 79 ? -1.891 -2.670 4.513 1.00 98.56 79 TYR A CA 1
ATOM 622 C C . TYR A 1 79 ? -1.585 -1.739 3.344 1.00 98.56 79 TYR A C 1
ATOM 624 O O . TYR A 1 79 ? -2.461 -1.409 2.544 1.00 98.56 79 TYR A O 1
ATOM 632 N N . ALA A 1 80 ? -0.328 -1.315 3.248 1.00 98.19 80 ALA A N 1
ATOM 633 C CA . ALA A 1 80 ? 0.191 -0.562 2.120 1.00 98.19 80 ALA A CA 1
ATOM 634 C C . ALA A 1 80 ? 0.960 -1.509 1.201 1.00 98.19 80 ALA A C 1
ATOM 636 O O . ALA A 1 80 ? 1.968 -2.089 1.611 1.00 98.19 80 ALA A O 1
ATOM 637 N N . ILE A 1 81 ? 0.499 -1.643 -0.039 1.00 97.62 81 ILE A N 1
ATOM 638 C CA . ILE A 1 81 ? 1.150 -2.466 -1.052 1.00 97.62 81 ILE A CA 1
ATOM 639 C C . ILE A 1 81 ? 1.946 -1.523 -1.951 1.00 97.62 81 ILE A C 1
ATOM 641 O O . ILE A 1 81 ? 1.402 -0.812 -2.799 1.00 97.62 81 ILE A O 1
ATOM 645 N N . LEU A 1 82 ? 3.244 -1.458 -1.678 1.00 96.50 82 LEU A N 1
ATOM 646 C CA . LEU A 1 82 ? 4.228 -0.660 -2.391 1.00 96.50 82 LEU A CA 1
ATOM 647 C C . LEU A 1 82 ? 4.563 -1.308 -3.751 1.00 96.50 82 LEU A C 1
ATOM 649 O O . LEU A 1 82 ? 4.290 -2.493 -3.966 1.00 96.50 82 LEU A O 1
ATOM 653 N N . PRO A 1 83 ? 5.219 -0.568 -4.667 1.00 94.94 83 PRO A N 1
ATOM 654 C CA . PRO A 1 83 ? 5.667 -1.115 -5.946 1.00 94.94 83 PRO A CA 1
ATOM 655 C C . PRO A 1 83 ? 6.449 -2.424 -5.797 1.00 94.94 83 PRO A C 1
ATOM 657 O O . PRO A 1 83 ? 7.206 -2.584 -4.826 1.00 94.94 83 PRO A O 1
ATOM 660 N N . TYR A 1 84 ? 6.288 -3.307 -6.786 1.00 95.06 84 TYR A N 1
ATOM 661 C CA . TYR A 1 84 ? 6.848 -4.667 -6.828 1.00 95.06 84 TYR A CA 1
ATOM 662 C C . TYR A 1 84 ? 6.240 -5.652 -5.809 1.00 95.06 84 TYR A C 1
ATOM 664 O O . TYR A 1 84 ? 6.845 -6.673 -5.498 1.00 95.06 84 TYR A O 1
ATOM 672 N N . GLY A 1 85 ? 5.052 -5.352 -5.271 1.00 95.56 85 GLY A N 1
ATOM 673 C CA . GLY A 1 85 ? 4.322 -6.249 -4.363 1.00 95.56 85 GLY A CA 1
ATOM 674 C C . GLY A 1 85 ? 4.859 -6.282 -2.930 1.00 95.56 85 GLY A C 1
ATOM 675 O O . GLY A 1 85 ? 4.485 -7.156 -2.154 1.00 95.56 85 GLY A O 1
ATOM 676 N N . ARG A 1 86 ? 5.730 -5.336 -2.563 1.00 97.25 86 ARG A N 1
ATOM 677 C CA . ARG A 1 86 ? 6.174 -5.145 -1.175 1.00 97.25 86 ARG A CA 1
ATOM 678 C C . ARG A 1 86 ? 4.992 -4.723 -0.317 1.00 97.25 86 ARG A C 1
ATOM 680 O O . ARG A 1 86 ? 4.304 -3.770 -0.665 1.00 97.25 86 ARG A O 1
ATOM 687 N N . THR A 1 87 ? 4.817 -5.344 0.838 1.00 98.00 87 THR A N 1
ATOM 688 C CA . THR A 1 87 ? 3.670 -5.082 1.711 1.00 98.00 87 THR A CA 1
ATOM 689 C C . THR A 1 87 ? 4.153 -4.626 3.073 1.00 98.00 87 THR A C 1
ATOM 691 O O . THR A 1 87 ? 4.870 -5.351 3.763 1.00 98.00 87 THR A O 1
ATOM 694 N N . ALA A 1 88 ? 3.745 -3.426 3.475 1.00 98.62 88 ALA A N 1
ATOM 695 C CA . ALA A 1 88 ? 3.876 -2.937 4.840 1.00 98.62 88 ALA A CA 1
ATOM 696 C C . ALA A 1 88 ? 2.503 -2.934 5.517 1.00 98.62 88 ALA A C 1
ATOM 698 O O . ALA A 1 88 ? 1.493 -2.751 4.840 1.00 98.62 88 ALA A O 1
ATOM 699 N N . GLY A 1 89 ? 2.453 -3.095 6.836 1.00 98.56 89 GLY A N 1
ATOM 700 C CA . GLY A 1 89 ? 1.195 -3.013 7.572 1.00 98.56 89 GLY A CA 1
ATOM 701 C C . GLY A 1 89 ? 1.331 -2.371 8.943 1.00 98.56 89 GLY A C 1
ATOM 702 O O . GLY A 1 89 ? 2.427 -2.349 9.506 1.00 98.56 89 GLY A O 1
ATOM 703 N N . ALA A 1 90 ? 0.212 -1.857 9.449 1.00 98.75 90 ALA A N 1
ATOM 704 C CA . ALA A 1 90 ? 0.056 -1.278 10.780 1.00 98.75 90 ALA A CA 1
ATOM 705 C C . ALA A 1 90 ? -1.296 -1.671 11.377 1.00 98.75 90 ALA A C 1
ATOM 707 O O . ALA A 1 90 ? -2.297 -1.767 10.663 1.00 98.75 90 ALA A O 1
ATOM 708 N N . SER A 1 91 ? -1.334 -1.871 12.687 1.00 98.31 91 SER A N 1
ATOM 709 C CA . SER A 1 91 ? -2.536 -2.295 13.392 1.00 98.31 91 SER A CA 1
ATOM 710 C C . SER A 1 91 ? -3.462 -1.126 13.724 1.00 98.31 91 SER A C 1
ATOM 712 O O . SER A 1 91 ? -3.015 -0.016 14.024 1.00 98.31 91 SER A O 1
ATOM 714 N N . ALA A 1 92 ? -4.771 -1.379 13.737 1.00 97.75 92 ALA A N 1
ATOM 715 C CA . ALA A 1 92 ? -5.726 -0.413 14.285 1.00 97.75 92 ALA A CA 1
ATOM 716 C C . ALA A 1 92 ? -5.522 -0.214 15.797 1.00 97.75 92 ALA A C 1
ATOM 718 O O . ALA A 1 92 ? -5.677 0.894 16.308 1.00 97.75 92 ALA A O 1
ATOM 719 N N . ALA A 1 93 ? -5.112 -1.273 16.505 1.00 97.19 93 ALA A N 1
ATOM 720 C CA . ALA A 1 93 ? -4.850 -1.253 17.943 1.00 97.19 93 ALA A CA 1
ATOM 721 C C . ALA A 1 93 ? -3.737 -0.268 18.349 1.00 97.19 93 ALA A C 1
ATOM 723 O O . ALA A 1 93 ? -3.772 0.271 19.453 1.00 97.19 93 ALA A O 1
ATOM 724 N N . SER A 1 94 ? -2.775 0.001 17.460 1.00 96.50 94 SER A N 1
ATOM 725 C CA . SER A 1 94 ? -1.717 0.998 17.669 1.00 96.50 94 SER A CA 1
ATOM 726 C C . SER A 1 94 ? -2.099 2.411 17.207 1.00 96.50 94 SER A C 1
ATOM 728 O O . SER A 1 94 ? -1.243 3.298 17.181 1.00 96.50 94 SER A O 1
ATOM 730 N N . ASP A 1 95 ? -3.347 2.632 16.777 1.00 95.62 95 ASP A N 1
ATOM 731 C CA . ASP A 1 95 ? -3.766 3.840 16.053 1.00 95.62 95 ASP A CA 1
ATOM 732 C C . ASP A 1 95 ? -2.949 4.045 14.748 1.00 95.62 95 ASP A C 1
ATOM 734 O O . ASP A 1 95 ? -2.630 5.171 14.342 1.00 95.62 95 ASP A O 1
ATOM 738 N N . HIS A 1 96 ? -2.591 2.935 14.084 1.00 97.94 96 HIS A N 1
ATOM 739 C CA . HIS A 1 96 ? -1.788 2.856 12.852 1.00 97.94 96 HIS A CA 1
ATOM 740 C C . HIS A 1 96 ? -0.393 3.486 12.964 1.00 97.94 96 HIS A C 1
ATOM 742 O O . HIS A 1 96 ? 0.086 4.135 12.026 1.00 97.94 96 HIS A O 1
ATOM 748 N N . THR A 1 97 ? 0.262 3.332 14.115 1.00 95.69 97 THR A N 1
ATOM 749 C CA . THR A 1 97 ? 1.600 3.897 14.378 1.00 95.69 97 THR A CA 1
ATOM 750 C C . THR A 1 97 ? 2.737 2.877 14.288 1.00 95.69 97 THR A C 1
ATOM 752 O O . THR A 1 97 ? 3.895 3.265 14.157 1.00 95.69 97 THR A O 1
ATOM 755 N N . ASP A 1 98 ? 2.426 1.582 14.274 1.00 97.75 98 ASP A N 1
ATOM 756 C CA . ASP A 1 98 ? 3.368 0.454 14.321 1.00 97.75 98 ASP A CA 1
ATOM 757 C C . ASP A 1 98 ? 3.718 -0.126 12.937 1.00 97.75 98 ASP A C 1
ATOM 759 O O . ASP A 1 98 ? 3.889 -1.337 12.779 1.00 97.75 98 ASP A O 1
ATOM 763 N N . TRP A 1 99 ? 3.831 0.733 11.921 1.00 98.62 99 TRP A N 1
ATOM 764 C CA . TRP A 1 99 ? 4.122 0.301 10.554 1.00 98.62 99 TRP A CA 1
ATOM 765 C C . TRP A 1 99 ? 5.407 -0.528 10.455 1.00 98.62 99 TRP A C 1
ATOM 767 O O . TRP A 1 99 ? 6.480 -0.097 10.880 1.00 98.62 99 TRP A O 1
ATOM 777 N N . LYS A 1 100 ? 5.320 -1.681 9.789 1.00 98.38 100 LYS A N 1
ATOM 778 C CA . LYS A 1 100 ? 6.470 -2.546 9.487 1.00 98.38 100 LYS A CA 1
ATOM 779 C C . LYS A 1 10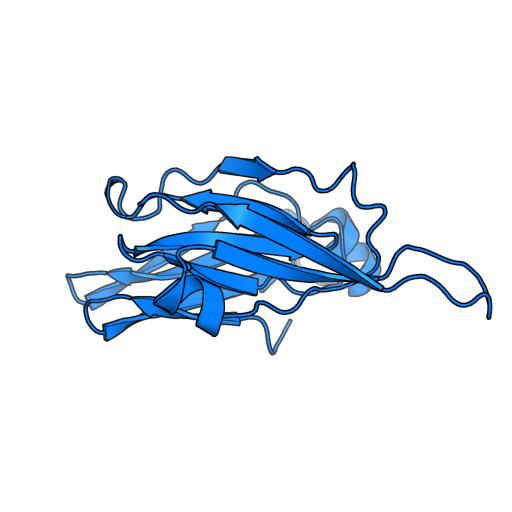0 ? 6.329 -3.233 8.136 1.00 98.38 100 LYS A C 1
ATOM 781 O O . LYS A 1 100 ? 5.217 -3.435 7.651 1.00 98.38 100 LYS A O 1
ATOM 786 N N . LEU A 1 101 ? 7.457 -3.618 7.543 1.00 98.31 101 LEU A N 1
ATOM 787 C CA . LEU A 1 101 ? 7.471 -4.480 6.363 1.00 98.31 101 LEU A CA 1
ATOM 788 C C . LEU A 1 101 ? 7.007 -5.888 6.769 1.00 98.31 101 LEU A C 1
ATOM 790 O O . LEU A 1 101 ? 7.571 -6.485 7.683 1.00 98.31 101 LEU A O 1
ATOM 794 N N . LEU A 1 102 ? 5.971 -6.393 6.104 1.00 98.12 102 LEU A N 1
ATOM 795 C CA . LEU A 1 102 ? 5.431 -7.743 6.290 1.00 98.12 102 LEU A CA 1
ATOM 796 C C . LEU A 1 102 ? 5.908 -8.694 5.190 1.00 98.12 102 LEU A C 1
ATOM 798 O O . LEU A 1 102 ? 6.084 -9.882 5.441 1.00 98.12 102 LEU A O 1
ATOM 802 N N . TYR A 1 103 ? 6.116 -8.168 3.982 1.00 97.56 103 TYR A N 1
ATOM 803 C CA . TYR A 1 103 ? 6.582 -8.927 2.827 1.00 97.56 103 TYR A CA 1
ATOM 804 C C . TYR A 1 103 ? 7.432 -8.041 1.912 1.00 97.56 103 TYR A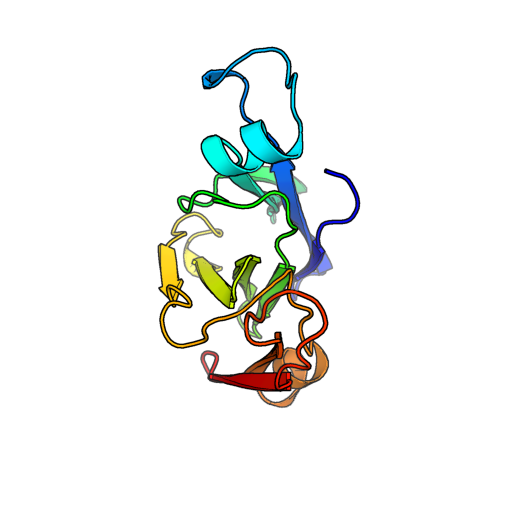 C 1
ATOM 806 O O . TYR A 1 103 ? 7.048 -6.912 1.607 1.00 97.56 103 TYR A O 1
ATOM 814 N N . ASP A 1 104 ? 8.591 -8.532 1.477 1.00 95.75 104 ASP A N 1
ATOM 815 C CA . ASP A 1 104 ? 9.587 -7.754 0.727 1.00 95.75 104 ASP A CA 1
ATOM 816 C C . ASP A 1 104 ? 9.475 -7.879 -0.805 1.00 95.75 104 ASP A C 1
ATOM 818 O O . ASP A 1 104 ? 10.203 -7.195 -1.526 1.00 95.75 104 ASP A O 1
ATOM 822 N N . GLY A 1 105 ? 8.559 -8.710 -1.314 1.00 93.75 105 GLY A N 1
ATOM 823 C CA . GLY A 1 105 ? 8.325 -8.881 -2.750 1.00 93.75 105 GLY A CA 1
ATOM 824 C C . GLY A 1 105 ? 9.439 -9.605 -3.514 1.00 93.75 105 GLY A C 1
ATOM 825 O O . GLY A 1 105 ? 9.293 -9.815 -4.718 1.00 93.75 105 GLY A O 1
ATOM 826 N N . ALA A 1 106 ? 10.536 -10.011 -2.862 1.00 89.69 106 ALA A N 1
ATOM 827 C CA . ALA A 1 106 ? 11.736 -10.497 -3.551 1.00 89.69 106 ALA A CA 1
ATOM 828 C C . ALA A 1 106 ? 11.492 -11.784 -4.359 1.00 89.69 106 ALA A C 1
ATOM 830 O O . ALA A 1 106 ? 12.136 -12.003 -5.382 1.00 89.69 106 ALA A O 1
ATOM 831 N N . GLY A 1 107 ? 10.527 -12.607 -3.936 1.00 90.62 107 GLY A N 1
ATOM 832 C CA . GLY A 1 107 ? 10.155 -13.846 -4.621 1.00 90.62 107 GLY A CA 1
ATOM 833 C C . GLY A 1 107 ? 9.252 -13.676 -5.847 1.00 90.62 107 GLY A C 1
ATOM 834 O O . GLY A 1 107 ? 9.036 -14.653 -6.552 1.00 90.62 107 GLY A O 1
ATOM 835 N N . LEU A 1 108 ? 8.713 -12.478 -6.110 1.00 93.31 108 LEU A N 1
ATOM 836 C CA . LEU A 1 108 ? 7.725 -12.283 -7.180 1.00 93.31 108 LEU A CA 1
ATOM 837 C C . LEU A 1 108 ? 8.348 -11.965 -8.545 1.00 93.31 108 LEU A C 1
ATOM 839 O O . LEU A 1 108 ? 7.682 -12.118 -9.559 1.00 93.31 108 LEU A O 1
ATOM 843 N N . ASN A 1 109 ? 9.582 -11.442 -8.590 1.00 94.19 109 ASN A N 1
ATOM 844 C CA . ASN A 1 109 ? 10.150 -10.823 -9.802 1.00 94.19 109 ASN A CA 1
ATOM 845 C C . ASN A 1 109 ? 9.180 -9.810 -10.464 1.00 94.19 109 ASN A C 1
ATOM 847 O O . ASN A 1 109 ? 9.109 -9.677 -11.688 1.00 94.19 109 ASN A O 1
ATOM 851 N N . ALA A 1 110 ? 8.392 -9.108 -9.644 1.00 93.81 110 ALA A N 1
ATOM 852 C CA . ALA A 1 110 ? 7.304 -8.270 -10.117 1.00 93.81 110 ALA A CA 1
ATOM 853 C C . ALA A 1 110 ? 7.810 -6.990 -10.795 1.00 93.81 110 ALA A C 1
ATOM 855 O O . ALA A 1 110 ? 8.693 -6.285 -10.300 1.00 93.81 110 ALA A O 1
ATOM 856 N N . PHE A 1 111 ? 7.175 -6.647 -11.906 1.00 90.00 111 PHE A N 1
ATOM 857 C CA . PHE A 1 111 ? 7.222 -5.341 -12.534 1.00 90.00 111 PHE A CA 1
ATOM 858 C C . PHE A 1 111 ? 5.979 -4.547 -12.137 1.00 90.00 111 PHE A C 1
ATOM 860 O O . PHE A 1 111 ? 4.869 -5.074 -12.120 1.00 90.00 111 PHE A O 1
ATOM 867 N N . GLY A 1 112 ? 6.151 -3.249 -11.893 1.00 85.25 112 GLY A N 1
ATOM 868 C CA . GLY A 1 112 ? 5.012 -2.345 -11.881 1.00 85.25 112 GLY A CA 1
ATOM 869 C C . GLY A 1 112 ? 4.399 -2.011 -10.522 1.00 85.25 112 GLY A C 1
ATOM 870 O O . GLY A 1 112 ? 4.832 -2.428 -9.442 1.00 85.25 112 GLY A O 1
ATOM 871 N N . GLU A 1 113 ? 3.357 -1.191 -10.644 1.00 86.44 113 GLU A N 1
ATOM 872 C CA . GLU A 1 113 ? 2.322 -0.974 -9.643 1.00 86.44 113 GLU A CA 1
ATOM 873 C C . GLU A 1 113 ? 1.349 -2.152 -9.676 1.00 86.44 113 GLU A C 1
ATOM 875 O O . GLU A 1 113 ? 1.076 -2.702 -10.741 1.00 86.44 113 GLU A O 1
ATOM 880 N N . VAL A 1 114 ? 0.782 -2.491 -8.521 1.00 87.38 114 VAL A N 1
ATOM 881 C CA . VAL A 1 114 ? -0.252 -3.522 -8.418 1.00 87.38 114 VAL A CA 1
ATOM 882 C C . VAL A 1 114 ? -1.628 -2.904 -8.169 1.00 87.38 114 VAL A C 1
ATOM 884 O O . VAL A 1 114 ? -1.752 -1.756 -7.737 1.00 87.38 114 VAL A O 1
ATOM 887 N N . VAL A 1 115 ? -2.671 -3.685 -8.423 1.00 91.50 115 VAL A N 1
ATOM 888 C CA . VAL A 1 115 ? -4.066 -3.379 -8.072 1.00 91.50 115 VAL A CA 1
ATOM 889 C C . VAL A 1 115 ? -4.565 -4.426 -7.083 1.00 91.50 115 VAL A C 1
ATOM 891 O O . VAL A 1 115 ? -4.086 -5.549 -7.113 1.00 91.50 115 VAL A O 1
ATOM 894 N N . ILE A 1 116 ? -5.479 -4.080 -6.182 1.00 95.12 116 ILE A N 1
ATOM 895 C CA . ILE A 1 116 ? -5.952 -5.008 -5.144 1.00 95.12 116 ILE A CA 1
ATOM 896 C C . ILE A 1 116 ? -7.339 -5.517 -5.522 1.00 95.12 116 ILE A C 1
ATOM 898 O O . ILE A 1 116 ? -8.185 -4.739 -5.963 1.00 95.12 116 ILE A O 1
ATOM 902 N N . ASP A 1 117 ? -7.585 -6.807 -5.311 1.00 96.25 117 ASP A N 1
ATOM 903 C CA . ASP A 1 117 ? -8.944 -7.343 -5.276 1.00 96.25 117 ASP A CA 1
ATOM 904 C C . ASP A 1 117 ? -9.570 -7.065 -3.901 1.00 96.25 117 ASP A C 1
ATOM 906 O O . ASP A 1 117 ? -9.478 -7.861 -2.963 1.00 96.25 117 ASP A O 1
ATOM 910 N N . GLU A 1 118 ? -10.192 -5.893 -3.768 1.00 95.06 118 GLU A N 1
ATOM 911 C CA . GLU A 1 118 ? -10.848 -5.467 -2.525 1.00 95.06 118 GLU A CA 1
ATOM 912 C C . GLU A 1 118 ? -12.040 -6.366 -2.147 1.00 95.06 118 GLU A C 1
ATOM 914 O O . GLU A 1 118 ? -12.400 -6.458 -0.971 1.00 95.06 118 GLU A O 1
ATOM 919 N N . THR A 1 119 ? -12.624 -7.091 -3.111 1.00 95.44 119 THR A N 1
ATOM 920 C CA . THR A 1 119 ? -13.743 -8.007 -2.842 1.00 95.44 119 THR A CA 1
ATOM 921 C C . THR A 1 119 ? -13.278 -9.190 -2.003 1.00 95.44 119 THR A C 1
ATOM 923 O O . THR A 1 119 ? -13.961 -9.564 -1.047 1.00 95.44 119 THR A O 1
ATOM 926 N N . ARG A 1 120 ? -12.106 -9.756 -2.313 1.00 97.06 120 ARG A N 1
ATOM 927 C CA . ARG A 1 120 ? -11.529 -10.875 -1.547 1.00 97.06 120 ARG A CA 1
ATOM 928 C C . ARG A 1 120 ? -11.044 -10.461 -0.166 1.00 97.06 120 ARG A C 1
ATOM 930 O O . ARG A 1 120 ? -11.131 -11.256 0.769 1.00 97.06 120 ARG A O 1
ATOM 937 N N . VAL A 1 121 ? -10.633 -9.205 0.004 1.00 95.69 121 VAL A N 1
ATOM 938 C CA . VAL A 1 121 ? -10.345 -8.675 1.342 1.00 95.69 121 VAL A CA 1
ATOM 939 C C . VAL A 1 121 ? -11.617 -8.663 2.187 1.00 95.69 121 VAL A C 1
ATOM 941 O O . VAL A 1 121 ? -11.617 -9.196 3.295 1.00 95.69 121 VAL A O 1
ATOM 944 N N . ALA A 1 122 ? -12.713 -8.123 1.648 1.00 92.12 122 ALA A N 1
ATOM 945 C CA . ALA A 1 122 ? -13.969 -7.987 2.379 1.00 92.12 122 ALA A CA 1
ATOM 946 C C . ALA A 1 122 ? -14.693 -9.321 2.635 1.00 92.12 122 ALA A C 1
ATOM 948 O O . ALA A 1 122 ? -15.335 -9.476 3.672 1.00 92.12 122 ALA A O 1
ATOM 949 N N . ARG A 1 123 ? -14.639 -10.267 1.688 1.00 94.69 123 ARG A N 1
ATOM 950 C CA . ARG A 1 123 ? -15.422 -11.516 1.747 1.00 94.69 123 ARG A CA 1
ATOM 951 C C . ARG A 1 123 ? -14.641 -12.717 2.256 1.00 94.69 123 ARG A C 1
ATOM 953 O O . ARG A 1 123 ? -15.201 -13.522 2.993 1.00 94.69 123 ARG A O 1
ATOM 960 N N . ASP A 1 124 ? -13.371 -12.817 1.878 1.00 96.50 124 ASP A N 1
ATOM 961 C CA . ASP A 1 124 ? -12.579 -14.030 2.089 1.00 96.50 124 ASP A CA 1
ATOM 962 C C . ASP A 1 124 ? -11.486 -13.836 3.148 1.00 96.50 124 ASP A C 1
ATOM 964 O O . ASP A 1 124 ? -10.840 -14.805 3.547 1.00 96.50 124 ASP A O 1
ATOM 968 N N . GLY A 1 125 ? -11.234 -12.595 3.584 1.00 96.75 125 GLY A N 1
ATOM 969 C CA . GLY A 1 125 ? -10.084 -12.276 4.430 1.00 96.75 125 GLY A CA 1
ATOM 970 C C . GLY A 1 125 ? -8.758 -12.537 3.711 1.00 96.75 125 GLY A C 1
ATOM 971 O O . GLY A 1 125 ? -7.789 -12.979 4.330 1.00 96.75 125 GLY A O 1
ATOM 972 N N . V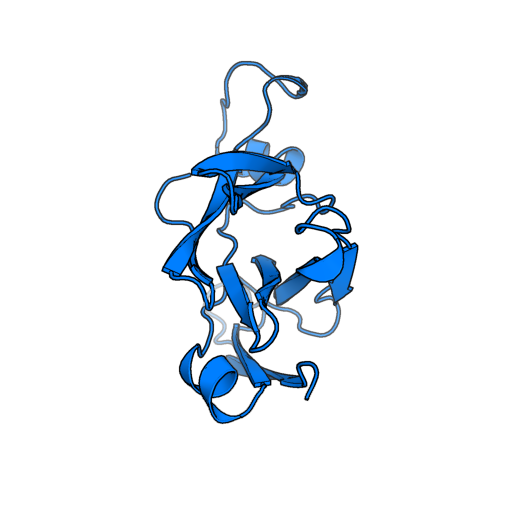AL A 1 126 ? -8.710 -12.309 2.394 1.00 98.19 126 VAL A N 1
ATOM 973 C CA . VAL A 1 126 ? -7.516 -12.532 1.568 1.00 98.19 126 VAL A CA 1
ATOM 974 C C . VAL A 1 126 ? -7.102 -11.238 0.880 1.00 98.19 126 VAL A C 1
ATOM 976 O O . VAL A 1 126 ? -7.858 -10.671 0.095 1.00 98.19 126 VAL A O 1
ATOM 979 N N . LEU A 1 127 ? -5.867 -10.800 1.125 1.00 97.75 127 LEU A N 1
ATOM 980 C CA . LEU A 1 127 ? -5.212 -9.783 0.308 1.00 97.75 127 LEU A CA 1
ATOM 981 C C . LEU A 1 127 ? -4.690 -10.452 -0.964 1.00 97.75 127 LEU A C 1
ATOM 983 O O . LEU A 1 127 ? -3.745 -11.235 -0.908 1.00 97.75 127 LEU A O 1
ATOM 987 N N . SER A 1 128 ? -5.313 -10.122 -2.092 1.00 97.62 128 SER A N 1
ATOM 988 C CA . SER A 1 128 ? -4.994 -10.653 -3.418 1.00 97.62 128 SER A CA 1
ATOM 989 C C . SER A 1 128 ? -4.634 -9.514 -4.365 1.00 97.62 128 SER A C 1
ATOM 991 O O . SER A 1 128 ? -5.332 -8.495 -4.409 1.00 97.62 128 SER A O 1
ATOM 993 N N . PHE A 1 129 ? -3.562 -9.678 -5.138 1.00 96.06 129 PHE A N 1
ATOM 994 C CA . PHE A 1 129 ? -3.231 -8.754 -6.223 1.00 96.06 129 PHE A CA 1
ATOM 995 C C . PHE A 1 129 ? -2.552 -9.461 -7.402 1.00 96.06 129 PHE A C 1
ATOM 997 O O . PHE A 1 129 ? -1.719 -10.350 -7.188 1.00 96.06 129 PHE A O 1
ATOM 1004 N N . PRO A 1 130 ? -2.864 -9.066 -8.653 1.00 95.69 130 PRO A N 1
ATOM 1005 C CA . PRO A 1 130 ? -2.105 -9.507 -9.800 1.00 95.69 130 PRO A CA 1
ATOM 1006 C C . PRO A 1 130 ? -0.761 -8.780 -9.873 1.00 95.69 130 PRO A C 1
ATOM 1008 O O . PRO A 1 130 ? -0.641 -7.605 -9.512 1.00 95.69 130 PRO A O 1
ATOM 1011 N N . TYR A 1 131 ? 0.242 -9.466 -10.405 1.00 95.25 131 TYR A N 1
ATOM 1012 C CA . TYR A 1 131 ? 1.510 -8.868 -10.794 1.00 95.25 131 TYR A CA 1
ATOM 1013 C C . TYR A 1 131 ? 1.984 -9.452 -12.123 1.00 95.25 131 TYR A C 1
ATOM 1015 O O . TYR A 1 131 ? 1.675 -10.590 -12.479 1.00 95.25 131 TYR A O 1
ATOM 1023 N N . GLN A 1 132 ? 2.739 -8.647 -12.860 1.00 94.62 132 GLN A N 1
ATOM 1024 C CA . GLN A 1 132 ? 3.417 -9.070 -14.076 1.00 94.62 132 GLN A CA 1
ATOM 1025 C C . GLN A 1 132 ? 4.883 -9.340 -13.757 1.00 94.62 132 GLN A C 1
ATOM 1027 O O . GLN A 1 132 ? 5.507 -8.539 -13.061 1.00 94.62 132 GLN A O 1
ATOM 1032 N N . GLU A 1 133 ? 5.454 -10.428 -14.265 1.00 95.38 133 GLU A N 1
ATOM 1033 C CA . GLU A 1 133 ? 6.895 -10.651 -14.139 1.00 95.38 133 GLU A CA 1
ATOM 1034 C C . GLU A 1 133 ? 7.688 -9.672 -15.007 1.00 95.38 133 GLU A C 1
ATOM 1036 O O . GLU A 1 133 ? 7.282 -9.288 -16.111 1.00 95.38 133 GLU A O 1
ATOM 1041 N N . LYS A 1 134 ? 8.859 -9.275 -14.513 1.00 93.94 134 LYS A N 1
ATOM 1042 C CA . LYS A 1 134 ? 9.782 -8.427 -15.258 1.00 93.94 134 LYS A CA 1
ATOM 1043 C C . LYS A 1 134 ? 10.280 -9.148 -16.513 1.00 93.94 134 LYS A C 1
ATOM 1045 O O . LYS A 1 134 ? 10.894 -10.208 -16.423 1.00 93.94 134 LYS A O 1
ATOM 1050 N N . SER A 1 135 ? 10.109 -8.511 -17.668 1.00 94.50 135 SER A N 1
ATOM 1051 C CA . SER A 1 135 ? 10.754 -8.881 -18.934 1.00 94.50 135 SER A CA 1
ATOM 1052 C C . SER A 1 135 ? 11.467 -7.687 -19.572 1.00 94.50 135 SER A C 1
ATOM 1054 O O . SER A 1 135 ? 11.540 -6.597 -18.997 1.00 94.50 135 SER A O 1
ATOM 1056 N N . SER A 1 136 ? 12.061 -7.906 -20.746 1.00 93.25 136 SER A N 1
ATOM 1057 C CA . SER A 1 136 ? 12.803 -6.899 -21.500 1.00 93.25 136 SER A CA 1
ATOM 1058 C C . SER A 1 136 ? 12.371 -6.846 -22.967 1.00 93.25 136 SER A C 1
ATOM 1060 O O . SER A 1 136 ? 11.950 -7.843 -23.563 1.00 93.25 136 SER A O 1
ATOM 1062 N N . GLY A 1 137 ? 12.508 -5.655 -23.557 1.00 92.69 137 GLY A N 1
ATOM 1063 C CA . GLY A 1 137 ? 12.165 -5.402 -24.953 1.00 92.69 137 GLY A CA 1
ATOM 1064 C C . GLY A 1 137 ? 10.688 -5.671 -25.229 1.00 92.69 137 GLY A C 1
ATOM 1065 O O . GLY A 1 137 ? 9.817 -5.127 -24.557 1.00 92.69 137 GLY A O 1
ATOM 1066 N N . THR A 1 138 ? 10.425 -6.519 -26.218 1.00 92.94 138 THR A N 1
ATOM 1067 C CA . THR A 1 138 ? 9.079 -6.960 -26.610 1.00 92.94 138 THR A CA 1
ATOM 1068 C C . THR A 1 138 ? 8.750 -8.371 -26.120 1.00 92.94 138 THR A C 1
ATOM 1070 O O . THR A 1 138 ? 7.732 -8.929 -26.524 1.00 92.94 138 THR A O 1
ATOM 1073 N N . THR A 1 139 ? 9.594 -8.964 -25.267 1.00 95.81 139 THR A N 1
ATOM 1074 C CA . THR A 1 139 ? 9.377 -10.313 -24.731 1.00 95.81 139 THR A CA 1
ATOM 1075 C C . THR A 1 139 ? 8.118 -10.322 -23.857 1.00 95.81 139 THR A C 1
ATOM 1077 O O . THR A 1 139 ? 8.093 -9.610 -22.844 1.00 95.81 139 THR A O 1
ATOM 1080 N N . PRO A 1 140 ? 7.082 -11.112 -24.199 1.00 94.38 140 PRO A N 1
ATOM 1081 C CA . PRO A 1 140 ? 5.915 -11.273 -23.338 1.00 94.38 140 PRO A CA 1
ATOM 1082 C C . PRO A 1 140 ? 6.325 -11.800 -21.960 1.00 94.38 140 PRO A C 1
ATOM 1084 O O . PRO A 1 140 ? 7.280 -12.568 -21.852 1.00 94.38 140 PRO A O 1
ATOM 1087 N N . SER A 1 141 ? 5.597 -11.423 -20.912 1.00 95.62 141 SER A N 1
ATOM 1088 C CA . SER A 1 141 ? 5.818 -11.965 -19.571 1.00 95.62 141 SER A CA 1
ATOM 1089 C C . SER A 1 141 ? 4.538 -12.460 -18.932 1.00 95.62 141 SER A C 1
ATOM 1091 O O . SER A 1 141 ? 3.433 -12.042 -19.288 1.00 95.62 141 SER A O 1
ATOM 1093 N N . ALA A 1 142 ? 4.713 -13.399 -18.009 1.00 95.75 142 ALA A N 1
ATOM 1094 C CA . ALA A 1 142 ? 3.616 -14.032 -17.317 1.00 95.75 142 ALA A CA 1
ATOM 1095 C C . ALA A 1 142 ? 2.919 -13.055 -16.357 1.00 95.75 142 ALA A C 1
ATOM 1097 O O . ALA A 1 142 ? 3.534 -12.157 -15.772 1.00 95.75 142 ALA A O 1
ATOM 1098 N N . LEU A 1 143 ? 1.608 -13.256 -16.221 1.00 95.31 143 LEU A N 1
ATOM 1099 C CA . LEU A 1 143 ? 0.763 -12.612 -15.226 1.00 95.31 143 LEU A CA 1
ATOM 1100 C C . LEU A 1 143 ? 0.409 -13.642 -14.160 1.00 95.31 143 LEU A C 1
ATOM 1102 O O . LEU A 1 143 ? -0.033 -14.747 -14.475 1.00 95.31 143 LEU A O 1
ATOM 1106 N N . HIS A 1 144 ? 0.575 -13.252 -12.907 1.00 96.06 144 HIS A N 1
ATOM 1107 C CA . HIS A 1 144 ? 0.312 -14.086 -11.744 1.00 96.06 144 HIS A CA 1
ATOM 1108 C C . HIS A 1 144 ? -0.595 -13.347 -10.773 1.00 96.06 144 HIS A C 1
ATOM 1110 O O . HIS A 1 144 ? -0.757 -12.132 -10.861 1.00 96.06 144 HIS A O 1
ATOM 1116 N N . VAL A 1 145 ? -1.148 -14.087 -9.818 1.00 96.62 145 VAL A N 1
ATOM 1117 C CA . VAL A 1 145 ? -1.834 -13.546 -8.644 1.00 96.62 145 VAL A CA 1
ATOM 1118 C C . VAL A 1 145 ? -1.133 -14.096 -7.412 1.00 96.62 145 VAL A C 1
ATOM 1120 O O . VAL A 1 145 ? -0.772 -15.273 -7.382 1.00 96.62 145 VAL A O 1
ATOM 1123 N N . VAL A 1 146 ? -0.931 -13.244 -6.411 1.00 96.75 146 VAL A N 1
ATOM 1124 C CA . VAL A 1 146 ? -0.439 -13.652 -5.093 1.00 96.75 146 VAL A CA 1
ATOM 1125 C C . VAL A 1 146 ? -1.509 -13.396 -4.039 1.00 96.75 146 VAL A C 1
ATOM 1127 O O . VAL A 1 146 ? -2.150 -12.347 -4.050 1.00 96.75 146 VAL A O 1
ATOM 1130 N N . ASP A 1 147 ? -1.655 -14.356 -3.125 1.00 97.56 147 ASP A N 1
ATOM 1131 C CA . ASP A 1 147 ? -2.643 -14.352 -2.050 1.00 97.56 147 ASP A CA 1
ATOM 1132 C C . ASP A 1 147 ? -1.957 -14.348 -0.678 1.00 97.56 147 ASP A C 1
ATOM 1134 O O . ASP A 1 147 ? -1.085 -15.173 -0.395 1.00 97.56 147 ASP A O 1
ATOM 1138 N N . PHE A 1 148 ? -2.421 -13.476 0.216 1.00 97.38 148 PHE A N 1
ATOM 1139 C CA . PHE A 1 148 ? -2.041 -13.451 1.626 1.00 97.38 148 PHE A CA 1
ATOM 1140 C C . PHE A 1 148 ? -3.284 -13.586 2.498 1.00 97.38 148 PHE A C 1
ATOM 1142 O O . PHE A 1 148 ? -4.243 -12.829 2.346 1.00 97.38 148 PHE A O 1
ATOM 1149 N N . ARG A 1 149 ? -3.260 -14.519 3.455 1.00 97.75 149 ARG A N 1
ATOM 1150 C CA . ARG A 1 149 ? -4.308 -14.593 4.479 1.00 97.75 149 ARG A CA 1
ATOM 1151 C C . ARG A 1 149 ? -4.180 -13.412 5.435 1.00 97.75 149 ARG A C 1
ATOM 1153 O O . ARG A 1 149 ? -3.105 -13.181 5.989 1.00 97.75 149 ARG A O 1
ATOM 1160 N N . LEU A 1 150 ? -5.279 -12.700 5.631 1.00 96.69 150 LEU A N 1
ATOM 1161 C CA . LEU A 1 150 ? -5.418 -11.667 6.649 1.00 96.69 150 LEU A CA 1
ATOM 1162 C C . LEU A 1 150 ? -5.883 -12.305 7.969 1.00 96.69 150 LEU A C 1
ATOM 1164 O O . LEU A 1 150 ? -6.369 -13.441 7.958 1.00 96.69 150 LEU A O 1
ATOM 1168 N N . PRO A 1 151 ? -5.708 -11.622 9.114 1.00 92.38 151 PRO A N 1
ATOM 1169 C CA . PRO A 1 151 ? -6.236 -12.096 10.387 1.00 92.38 151 PRO A CA 1
ATOM 1170 C C . PRO A 1 151 ? -7.734 -12.419 10.285 1.00 92.38 151 PRO A C 1
ATOM 1172 O O . PRO A 1 151 ? -8.512 -11.625 9.751 1.00 92.38 151 PRO A O 1
ATOM 1175 N N . ALA A 1 152 ? -8.108 -13.599 10.785 1.00 74.56 152 ALA A N 1
ATOM 1176 C CA . ALA A 1 152 ? -9.480 -14.101 10.787 1.00 74.56 152 ALA A CA 1
ATOM 1177 C C . ALA A 1 152 ? -10.280 -13.547 11.957 1.00 74.56 152 ALA A C 1
ATOM 1179 O O . ALA A 1 152 ? -9.709 -13.386 13.058 1.00 74.56 152 ALA A O 1
#